Protein AF-A0A7W7YS95-F1 (afdb_monomer_lite)

pLDDT: mean 91.51, std 8.06, range [52.56, 98.0]

Sequence (126 aa):
MNTGTLMIILMLLPGGGYSSSFVGTDTPQECEQRLARIRPILEGGTAELKEAGCYATTATFDDFDHDPPADAPRHTFLLTLTGDRATVRKLASEADCRAALEQAERSAGQSRYCTTSTQDMTGGGD

Foldseek 3Di:
DDKWKKWWWWWADDVGFIAIDIDTDRDQVVQVVVQVVCVVVQVPDPIDTDDTHIATFFWDKDDDDPDDPPPQDKWKWKWKDAPRHIAIDTDPDLVVNVVVVVPDDDDPRMDIGIYIYSIDTPDGHD

Structure (mmCIF, N/CA/C/O backbone):
data_AF-A0A7W7YS95-F1
#
_entry.id   AF-A0A7W7YS95-F1
#
loop_
_atom_site.group_PDB
_atom_site.id
_atom_site.type_symbol
_atom_site.label_atom_id
_atom_site.label_alt_id
_atom_site.label_comp_id
_atom_site.label_asym_id
_atom_site.label_entity_id
_atom_site.label_seq_id
_atom_site.pdbx_PDB_ins_code
_atom_site.Cartn_x
_atom_site.Cartn_y
_atom_site.Cartn_z
_atom_site.occupancy
_atom_site.B_iso_or_equiv
_atom_site.auth_seq_id
_atom_site.auth_comp_id
_atom_site.auth_asym_id
_atom_site.auth_atom_id
_atom_site.pdbx_PDB_model_num
ATOM 1 N N . MET A 1 1 ? -19.183 5.987 -1.433 1.00 52.56 1 MET A N 1
ATOM 2 C CA . MET A 1 1 ? -17.972 5.172 -1.657 1.00 52.56 1 MET A CA 1
ATOM 3 C C . MET A 1 1 ? -17.844 4.241 -0.470 1.00 52.56 1 MET A C 1
ATOM 5 O O . MET A 1 1 ? -17.986 4.726 0.646 1.00 52.56 1 MET A O 1
ATOM 9 N N . ASN A 1 2 ? -17.707 2.936 -0.702 1.00 62.66 2 ASN A N 1
ATOM 10 C CA . ASN A 1 2 ? -17.599 1.956 0.377 1.00 62.66 2 ASN A CA 1
ATOM 11 C C . ASN A 1 2 ? -16.138 1.917 0.838 1.00 62.66 2 ASN A C 1
ATOM 13 O O . ASN A 1 2 ? -15.260 1.622 0.033 1.00 62.66 2 ASN A O 1
ATOM 17 N N . THR A 1 3 ? -15.880 2.276 2.092 1.00 81.38 3 THR A N 1
ATOM 18 C CA . THR A 1 3 ? -14.546 2.184 2.696 1.00 81.38 3 THR A CA 1
ATOM 19 C C . THR A 1 3 ? -14.359 0.765 3.226 1.00 81.38 3 THR A C 1
ATOM 21 O O . THR A 1 3 ? -15.183 0.306 4.014 1.00 81.38 3 THR A O 1
ATOM 24 N N . GLY A 1 4 ? -13.309 0.077 2.782 1.00 91.50 4 GLY A N 1
ATOM 25 C CA . GLY A 1 4 ? -12.904 -1.237 3.283 1.00 91.50 4 GLY A CA 1
ATOM 26 C C . GLY A 1 4 ? -11.748 -1.141 4.278 1.00 91.50 4 GLY A C 1
ATOM 27 O O . GLY A 1 4 ? -11.223 -0.054 4.535 1.00 91.50 4 GLY A O 1
ATOM 28 N N . THR A 1 5 ? -11.338 -2.289 4.822 1.00 96.56 5 THR A N 1
ATOM 29 C CA . THR A 1 5 ? -10.098 -2.404 5.601 1.00 96.56 5 THR A CA 1
ATOM 30 C C . THR A 1 5 ? -9.045 -3.124 4.771 1.00 96.56 5 THR A C 1
ATOM 32 O O . THR A 1 5 ? -9.272 -4.241 4.306 1.00 96.56 5 THR A O 1
ATOM 35 N N . LEU A 1 6 ? -7.878 -2.506 4.622 1.00 96.69 6 LEU A N 1
ATOM 36 C CA . LEU A 1 6 ? -6.737 -3.074 3.923 1.00 96.69 6 LEU A CA 1
ATOM 37 C C . LEU A 1 6 ? -5.601 -3.322 4.905 1.00 96.69 6 LEU A C 1
ATOM 39 O O . LEU A 1 6 ? -5.107 -2.395 5.549 1.00 96.69 6 LEU A O 1
ATOM 43 N N . MET A 1 7 ? -5.171 -4.575 4.996 1.00 97.88 7 MET A N 1
ATOM 44 C CA . MET A 1 7 ? -3.890 -4.897 5.600 1.00 97.88 7 MET A CA 1
ATOM 45 C C . MET A 1 7 ? -2.785 -4.515 4.629 1.00 97.88 7 MET A C 1
ATOM 47 O O . MET A 1 7 ? -2.815 -4.923 3.466 1.00 97.88 7 MET A O 1
ATOM 51 N N . ILE A 1 8 ? -1.806 -3.765 5.114 1.00 98.00 8 ILE A N 1
ATOM 52 C CA . ILE A 1 8 ? -0.652 -3.341 4.331 1.00 98.00 8 ILE A CA 1
ATOM 53 C C . ILE A 1 8 ? 0.600 -3.839 5.030 1.00 98.00 8 ILE A C 1
ATOM 55 O O . ILE A 1 8 ? 0.808 -3.557 6.210 1.00 98.00 8 ILE A O 1
ATOM 59 N N . ILE A 1 9 ? 1.427 -4.568 4.287 1.00 97.12 9 ILE A N 1
ATOM 60 C CA . ILE A 1 9 ? 2.731 -5.056 4.734 1.00 97.12 9 ILE A CA 1
ATOM 61 C C . ILE A 1 9 ? 3.781 -4.430 3.826 1.00 97.12 9 ILE A C 1
ATOM 63 O O . ILE A 1 9 ? 3.719 -4.604 2.611 1.00 97.12 9 ILE A O 1
ATOM 67 N N . LEU A 1 10 ? 4.737 -3.707 4.406 1.00 96.75 10 LEU A N 1
ATOM 68 C CA . LEU A 1 10 ? 5.879 -3.138 3.696 1.00 96.75 10 LEU A CA 1
ATOM 69 C C . LEU A 1 10 ? 7.165 -3.804 4.161 1.00 96.75 10 LEU A C 1
ATOM 71 O O . LEU A 1 10 ? 7.512 -3.733 5.338 1.00 96.75 10 LEU A O 1
ATOM 75 N N . MET A 1 11 ? 7.909 -4.363 3.215 1.00 95.38 11 MET A N 1
ATOM 76 C CA . MET A 1 11 ? 9.228 -4.949 3.446 1.00 95.38 11 MET A CA 1
ATOM 77 C C . MET A 1 11 ? 10.294 -4.123 2.729 1.00 95.38 11 MET A C 1
ATOM 79 O O . MET A 1 11 ? 10.085 -3.699 1.591 1.00 95.38 11 MET A O 1
ATOM 83 N N . LEU A 1 12 ? 11.449 -3.914 3.355 1.00 93.56 12 LEU A N 1
ATOM 84 C CA . LEU A 1 12 ? 12.626 -3.358 2.688 1.00 93.56 12 LEU A CA 1
ATOM 85 C C . LEU A 1 12 ? 13.312 -4.456 1.864 1.00 93.56 12 LEU A C 1
ATOM 87 O O . LEU A 1 12 ? 13.623 -5.532 2.380 1.00 93.56 12 LEU A O 1
ATOM 91 N N . LEU A 1 13 ? 13.555 -4.186 0.582 1.00 89.12 13 LEU A N 1
ATOM 92 C CA . LEU A 1 13 ? 14.207 -5.142 -0.311 1.00 89.12 13 LEU A CA 1
ATOM 93 C C . LEU A 1 13 ? 15.741 -5.108 -0.176 1.00 89.12 13 LEU A C 1
ATOM 95 O O . LEU A 1 13 ? 16.320 -4.034 0.031 1.00 89.12 13 LEU A O 1
ATOM 99 N N . PRO A 1 14 ? 16.431 -6.252 -0.368 1.00 80.69 14 PRO A N 1
ATOM 100 C CA . PRO A 1 14 ? 17.881 -6.274 -0.539 1.00 80.69 14 PRO A CA 1
ATOM 101 C C . PRO A 1 14 ? 18.275 -5.437 -1.766 1.00 80.69 14 PRO A C 1
ATOM 103 O O . PRO A 1 14 ? 17.918 -5.772 -2.891 1.00 80.69 14 PRO A O 1
ATOM 106 N N . GLY A 1 15 ? 18.986 -4.329 -1.549 1.00 80.00 15 GLY A N 1
ATOM 107 C CA . GLY A 1 15 ? 19.302 -3.345 -2.597 1.00 80.00 15 GLY A CA 1
ATOM 108 C C . GLY A 1 15 ? 18.521 -2.029 -2.496 1.00 80.00 15 GLY A C 1
ATOM 109 O O . GLY A 1 15 ? 18.820 -1.092 -3.234 1.00 80.00 15 GLY A O 1
ATOM 110 N N . GLY A 1 16 ? 17.594 -1.921 -1.539 1.00 86.50 16 GLY A N 1
ATOM 111 C CA . GLY A 1 16 ? 16.808 -0.718 -1.275 1.00 86.50 16 GLY A CA 1
ATOM 112 C C . GLY A 1 16 ? 15.428 -0.735 -1.932 1.00 86.50 16 GLY A C 1
ATOM 113 O O . GLY A 1 16 ? 15.103 -1.599 -2.742 1.00 86.50 16 GLY A O 1
ATOM 114 N N . GLY A 1 17 ? 14.596 0.238 -1.555 1.00 90.88 17 GLY A N 1
ATOM 115 C CA . GLY A 1 17 ? 13.193 0.298 -1.972 1.00 90.88 17 GLY A CA 1
ATOM 116 C C . GLY A 1 17 ? 12.284 -0.640 -1.174 1.00 90.88 17 GLY A C 1
ATOM 117 O O . GLY A 1 17 ? 12.744 -1.487 -0.409 1.00 90.88 17 GLY A O 1
ATOM 118 N N . TYR A 1 18 ? 10.972 -0.464 -1.331 1.00 95.44 18 TYR A N 1
ATOM 119 C CA . TYR A 1 18 ? 9.974 -1.197 -0.553 1.00 95.44 18 TYR A CA 1
ATOM 120 C C . TYR A 1 18 ? 9.149 -2.135 -1.431 1.00 95.44 18 TYR A C 1
ATOM 122 O O . TYR A 1 18 ? 8.616 -1.715 -2.459 1.00 95.44 18 TYR A O 1
ATOM 130 N N . SER A 1 19 ? 8.959 -3.374 -0.988 1.00 94.88 19 SER A N 1
ATOM 131 C CA . SER A 1 19 ? 7.917 -4.261 -1.510 1.00 94.88 19 SER A CA 1
ATOM 132 C C . SER A 1 19 ? 6.665 -4.142 -0.652 1.00 94.88 19 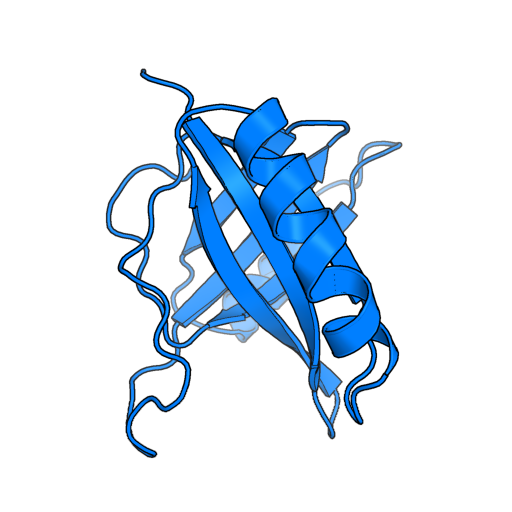SER A C 1
ATOM 134 O O . SER A 1 19 ? 6.777 -4.043 0.569 1.00 94.88 19 SER A O 1
ATOM 136 N N . SER A 1 20 ? 5.495 -4.168 -1.281 1.00 96.75 20 SER A N 1
ATOM 137 C CA . SER A 1 20 ? 4.199 -4.127 -0.606 1.00 96.75 20 SER A CA 1
ATOM 138 C C . SER A 1 20 ? 3.372 -5.366 -0.899 1.00 96.75 20 SER A C 1
ATOM 140 O O . SER A 1 20 ? 3.381 -5.885 -2.018 1.00 96.75 20 SER A O 1
ATOM 142 N N . SER A 1 21 ? 2.625 -5.789 0.113 1.00 96.75 21 SER A N 1
ATOM 143 C CA . SER A 1 21 ? 1.527 -6.743 -0.010 1.00 96.75 21 SER A CA 1
ATOM 144 C C . SER A 1 21 ? 0.264 -6.123 0.575 1.00 96.75 21 SER A C 1
ATOM 146 O O . SER A 1 21 ? 0.315 -5.453 1.614 1.00 96.75 21 SER A O 1
ATOM 148 N N . PHE A 1 22 ? -0.858 -6.359 -0.094 1.00 97.12 22 PHE A N 1
ATOM 149 C CA . PHE A 1 22 ? -2.154 -5.766 0.199 1.00 97.12 22 PHE A CA 1
ATOM 150 C C . PHE A 1 22 ? -3.185 -6.875 0.406 1.00 97.12 22 PHE A C 1
ATOM 152 O O . PHE A 1 22 ? -3.404 -7.693 -0.482 1.00 97.12 22 PHE A O 1
ATOM 159 N N . VAL A 1 23 ? -3.832 -6.923 1.571 1.00 95.88 23 VAL A N 1
ATOM 160 C CA . VAL A 1 23 ? -4.864 -7.936 1.852 1.00 95.88 23 VAL A CA 1
ATOM 161 C C . VAL A 1 23 ? -6.151 -7.248 2.272 1.00 95.88 23 VAL A C 1
ATOM 163 O O . VAL A 1 23 ? -6.225 -6.648 3.347 1.00 95.88 23 VAL A O 1
ATOM 166 N N . GLY A 1 24 ? -7.167 -7.329 1.413 1.00 94.94 24 GLY A N 1
ATOM 167 C CA . GLY A 1 24 ? -8.510 -6.846 1.719 1.00 94.94 24 GLY A CA 1
ATOM 168 C C . GLY A 1 24 ? -9.157 -7.673 2.830 1.00 94.94 24 GLY A C 1
ATOM 169 O O . GLY A 1 24 ? -9.009 -8.894 2.887 1.00 94.94 24 GLY A O 1
ATOM 170 N N . THR A 1 25 ? -9.863 -6.998 3.731 1.00 94.00 25 THR A N 1
ATOM 171 C CA . THR A 1 25 ? -10.606 -7.616 4.837 1.00 94.00 25 THR A CA 1
ATOM 172 C C . THR A 1 25 ? -11.922 -6.888 5.060 1.00 94.00 25 THR A C 1
ATOM 174 O O . THR A 1 25 ? -12.027 -5.684 4.800 1.00 94.00 25 THR A O 1
ATOM 177 N N . ASP A 1 26 ? -12.918 -7.606 5.576 1.00 90.00 26 ASP A N 1
ATOM 178 C CA . ASP A 1 26 ? -14.262 -7.053 5.743 1.00 90.00 26 ASP A CA 1
ATOM 179 C C . ASP A 1 26 ? -14.328 -6.084 6.928 1.00 90.00 26 ASP A C 1
ATOM 181 O O . ASP A 1 26 ? -15.099 -5.123 6.920 1.00 90.00 26 ASP A O 1
ATOM 185 N N . THR A 1 27 ? -13.508 -6.318 7.962 1.00 93.25 27 THR A N 1
ATOM 186 C CA . THR A 1 27 ? -13.512 -5.512 9.190 1.00 93.25 27 THR A CA 1
ATOM 187 C C . THR A 1 27 ? -12.107 -5.247 9.745 1.00 93.25 27 THR A C 1
ATOM 189 O O . THR A 1 27 ? -11.215 -6.089 9.601 1.00 93.25 27 THR A O 1
ATOM 192 N N . PRO A 1 28 ? -11.916 -4.140 10.494 1.00 95.19 28 PRO A N 1
ATOM 193 C CA . PRO A 1 28 ? -10.676 -3.876 11.227 1.00 95.19 28 PRO A CA 1
ATOM 194 C C . PRO A 1 28 ? -10.280 -5.010 12.173 1.00 95.19 28 PRO A C 1
ATOM 196 O O . PRO A 1 28 ? -9.120 -5.400 12.230 1.00 95.19 28 PRO A O 1
ATOM 199 N N . GLN A 1 29 ? -11.251 -5.594 12.881 1.00 96.38 29 GLN A N 1
ATOM 200 C CA . GLN A 1 29 ? -10.989 -6.675 13.828 1.00 96.38 29 GLN A CA 1
ATOM 201 C C . GLN A 1 29 ? -10.450 -7.931 13.135 1.00 96.38 29 GLN A C 1
ATOM 203 O O . GLN A 1 29 ? -9.522 -8.564 13.638 1.00 96.38 29 GLN A O 1
ATOM 208 N N . GLU A 1 30 ? -11.023 -8.300 11.989 1.00 96.31 30 GLU A N 1
ATOM 209 C CA . GLU A 1 30 ? -10.534 -9.428 11.202 1.00 96.31 30 GLU A CA 1
ATOM 210 C C . GLU A 1 30 ? -9.107 -9.179 10.702 1.00 96.31 30 GLU A C 1
ATOM 212 O O . GLU A 1 30 ? -8.254 -10.067 10.796 1.00 96.31 30 GLU A O 1
ATOM 217 N N . CYS A 1 31 ? -8.844 -7.966 10.214 1.00 97.50 31 CYS A N 1
ATOM 218 C CA . CYS A 1 31 ? -7.518 -7.556 9.785 1.00 97.50 31 CYS A CA 1
ATOM 219 C C . CYS A 1 31 ? -6.491 -7.709 10.907 1.00 97.50 31 CYS A C 1
ATOM 221 O O . CYS A 1 31 ? -5.498 -8.412 10.731 1.00 97.50 31 CYS A O 1
ATOM 223 N N . GLU A 1 32 ? -6.764 -7.149 12.086 1.00 97.69 32 GLU A N 1
ATOM 224 C CA . GLU A 1 32 ? -5.847 -7.21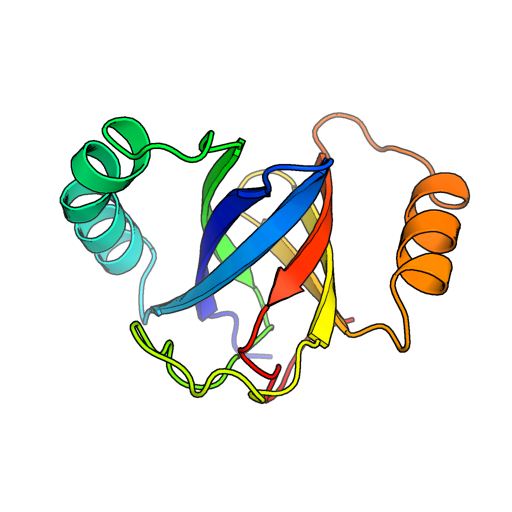4 13.227 1.00 97.69 32 GLU A CA 1
ATOM 225 C C . GLU A 1 32 ? -5.594 -8.656 13.683 1.00 97.69 32 GLU A C 1
ATOM 227 O O . GLU A 1 32 ? -4.462 -9.038 13.978 1.00 97.69 32 GLU A O 1
ATOM 232 N N . GLN A 1 33 ? -6.621 -9.512 13.673 1.00 97.50 33 GLN A N 1
ATOM 233 C CA . GLN A 1 33 ? -6.456 -10.933 13.993 1.00 97.50 33 GLN A CA 1
ATOM 234 C C . GLN A 1 33 ? -5.578 -11.667 12.977 1.00 97.50 33 GLN A C 1
ATOM 236 O O . GLN A 1 33 ? -4.761 -12.507 13.360 1.00 97.50 33 GLN A O 1
ATOM 241 N N . ARG A 1 34 ? -5.757 -11.392 11.679 1.00 96.12 34 ARG A N 1
ATOM 242 C CA . ARG A 1 34 ? -4.917 -11.962 10.617 1.00 96.12 34 ARG A CA 1
ATOM 243 C C . ARG A 1 34 ? -3.476 -11.458 10.756 1.00 96.12 34 ARG A C 1
ATOM 245 O O . ARG A 1 34 ? -2.559 -12.277 10.742 1.00 96.12 34 ARG A O 1
ATOM 252 N N . LEU A 1 35 ? -3.291 -10.157 10.980 1.00 97.06 35 LEU A N 1
ATOM 253 C CA . LEU A 1 35 ? -1.986 -9.521 11.148 1.00 97.06 35 LEU A CA 1
ATOM 254 C C . LEU A 1 35 ? -1.239 -10.080 12.364 1.00 97.06 35 LEU A C 1
ATOM 256 O O . LEU A 1 35 ? -0.072 -10.445 12.253 1.00 97.06 35 LEU A O 1
ATOM 260 N N . ALA A 1 36 ? -1.912 -10.233 13.506 1.00 97.19 36 ALA A N 1
ATOM 261 C CA . ALA A 1 36 ? -1.320 -10.795 14.719 1.00 97.19 36 ALA A CA 1
ATOM 262 C C . ALA A 1 36 ? -0.788 -12.227 14.523 1.00 97.19 36 ALA A C 1
ATOM 264 O O . ALA A 1 36 ? 0.220 -12.592 15.126 1.00 97.19 36 ALA A O 1
ATOM 265 N N . ARG A 1 37 ? -1.431 -13.034 13.665 1.00 95.75 37 ARG A N 1
ATOM 266 C CA . ARG A 1 37 ? -0.971 -14.399 13.353 1.00 95.75 37 ARG A CA 1
ATOM 267 C C . ARG A 1 37 ? 0.297 -14.418 12.504 1.00 95.75 37 ARG A C 1
ATOM 269 O O . ARG A 1 37 ? 1.132 -15.295 12.700 1.00 95.75 37 ARG A O 1
ATOM 276 N N . ILE A 1 38 ? 0.434 -13.481 11.567 1.00 93.81 38 ILE A N 1
ATOM 277 C CA . ILE A 1 38 ? 1.560 -13.461 10.622 1.00 93.81 38 ILE A CA 1
ATOM 278 C C . ILE A 1 38 ? 2.725 -12.589 11.093 1.00 93.81 38 ILE A C 1
ATOM 280 O O . ILE A 1 38 ? 3.852 -12.822 10.671 1.00 93.81 38 ILE A O 1
ATOM 284 N N . ARG A 1 39 ? 2.494 -11.617 11.985 1.00 94.31 39 ARG A N 1
ATOM 285 C CA . ARG A 1 39 ? 3.521 -10.679 12.465 1.00 94.31 39 ARG A CA 1
ATOM 286 C C . ARG A 1 39 ? 4.796 -11.373 12.973 1.00 94.31 39 ARG A C 1
ATOM 288 O O . ARG A 1 39 ? 5.862 -10.969 12.519 1.00 94.31 39 ARG A O 1
ATOM 295 N N . PRO A 1 40 ? 4.740 -12.455 13.779 1.00 93.88 40 PRO A N 1
ATOM 296 C CA . PRO A 1 40 ? 5.956 -13.158 14.199 1.00 93.88 40 PRO A CA 1
ATOM 297 C C . PRO A 1 40 ? 6.753 -13.766 13.034 1.00 93.88 40 PRO A C 1
ATOM 299 O O . PRO A 1 40 ? 7.974 -13.864 13.105 1.00 93.88 40 PRO A O 1
ATOM 302 N N . ILE A 1 41 ? 6.072 -14.170 11.956 1.00 91.62 41 ILE A N 1
ATOM 303 C CA . ILE A 1 41 ? 6.706 -14.714 10.746 1.00 91.62 41 ILE A CA 1
ATOM 304 C C . ILE A 1 41 ? 7.397 -13.587 9.974 1.00 91.62 41 ILE A C 1
ATOM 306 O O . ILE A 1 41 ? 8.527 -13.757 9.525 1.00 91.62 41 ILE A O 1
ATOM 310 N N . LEU A 1 42 ? 6.737 -12.431 9.852 1.00 91.81 42 LEU A N 1
ATOM 311 C CA . LEU A 1 42 ? 7.295 -11.250 9.192 1.00 91.81 42 LEU A CA 1
ATOM 312 C C . LEU A 1 42 ? 8.537 -10.728 9.928 1.00 91.81 42 LEU A C 1
ATOM 314 O O . LEU A 1 42 ? 9.544 -10.428 9.296 1.00 91.81 42 LEU A O 1
ATOM 318 N N . GLU A 1 43 ? 8.482 -10.662 11.259 1.00 91.25 43 GLU A N 1
ATOM 319 C CA . GLU A 1 43 ? 9.581 -10.183 12.110 1.00 91.25 43 GLU A CA 1
ATOM 320 C C . GLU A 1 43 ? 10.743 -11.186 12.210 1.00 91.25 43 GLU A C 1
ATOM 322 O O . GLU A 1 43 ? 11.886 -10.782 12.409 1.00 91.25 43 GLU A O 1
ATOM 327 N N . GLY A 1 44 ? 10.472 -12.486 12.054 1.00 88.81 44 GLY A N 1
ATOM 328 C CA . GLY A 1 44 ? 11.493 -13.539 12.013 1.00 88.81 44 GLY A CA 1
ATOM 329 C C . GLY A 1 44 ? 12.123 -13.767 10.634 1.00 88.81 44 GLY A C 1
ATOM 330 O O . GLY A 1 44 ? 13.006 -14.617 10.502 1.00 88.81 44 GLY A O 1
ATOM 331 N N . GLY A 1 45 ? 11.654 -13.059 9.603 1.00 84.06 45 GLY A N 1
ATOM 332 C CA . GLY A 1 45 ? 12.129 -13.191 8.229 1.00 84.06 45 GLY A CA 1
ATOM 333 C C . GLY A 1 45 ? 13.504 -12.562 7.986 1.00 84.06 45 GLY A C 1
ATOM 334 O O . GLY A 1 45 ? 14.055 -11.840 8.811 1.00 84.06 45 GLY A O 1
ATOM 335 N N . THR A 1 46 ? 14.072 -12.822 6.806 1.00 81.69 46 THR A N 1
ATOM 336 C CA . THR A 1 46 ? 15.368 -12.250 6.396 1.00 81.69 46 THR A CA 1
ATOM 337 C C . THR A 1 46 ? 15.261 -10.832 5.835 1.00 81.69 46 THR A C 1
ATOM 339 O O . THR A 1 46 ? 16.277 -10.154 5.702 1.00 81.69 46 THR A O 1
ATOM 342 N N . ALA A 1 47 ? 14.059 -10.396 5.454 1.00 84.94 47 ALA A N 1
ATOM 343 C CA . ALA A 1 47 ? 13.799 -9.039 4.988 1.00 84.94 47 ALA A CA 1
ATOM 344 C C . ALA A 1 47 ? 13.339 -8.161 6.160 1.00 84.94 47 ALA A C 1
ATOM 346 O O . ALA A 1 47 ? 12.593 -8.618 7.022 1.00 84.94 47 ALA A O 1
ATOM 347 N N . GLU A 1 48 ? 13.761 -6.897 6.183 1.00 91.94 48 GLU A N 1
ATOM 348 C CA . GLU A 1 48 ? 13.363 -5.957 7.234 1.00 91.94 48 GLU A CA 1
ATOM 349 C C . GLU A 1 48 ? 11.899 -5.538 7.041 1.00 91.94 48 GLU A C 1
ATOM 351 O O . GLU A 1 48 ? 11.517 -5.020 5.987 1.00 91.94 48 GLU A O 1
ATOM 356 N N . LEU A 1 49 ? 11.083 -5.748 8.077 1.00 94.56 49 LEU A N 1
ATOM 357 C CA . LEU A 1 49 ? 9.703 -5.280 8.125 1.00 94.56 49 LEU A CA 1
ATOM 358 C C . LEU A 1 49 ? 9.674 -3.774 8.403 1.00 94.56 49 LEU A C 1
ATOM 360 O O . LEU A 1 49 ? 10.071 -3.326 9.478 1.00 94.56 49 LEU A O 1
ATOM 364 N N . LYS A 1 50 ? 9.172 -2.991 7.445 1.00 95.25 50 LYS A N 1
ATOM 365 C CA . LYS A 1 50 ? 9.069 -1.535 7.575 1.00 95.25 50 LYS A CA 1
ATOM 366 C C . LYS A 1 50 ? 7.760 -1.083 8.210 1.00 95.25 50 LYS A C 1
ATOM 368 O O . LYS A 1 50 ? 7.770 -0.159 9.019 1.00 95.25 50 LYS A O 1
ATOM 373 N N . GLU A 1 51 ? 6.655 -1.679 7.784 1.00 95.56 51 GLU A N 1
ATOM 374 C CA . GLU A 1 51 ? 5.303 -1.338 8.220 1.00 95.56 51 GLU A CA 1
ATOM 375 C C . GLU A 1 51 ? 4.429 -2.585 8.142 1.00 95.56 51 GLU A C 1
ATOM 377 O O . GLU A 1 51 ? 4.549 -3.372 7.201 1.00 95.56 51 GLU A O 1
ATOM 382 N N . ALA A 1 52 ? 3.544 -2.755 9.119 1.00 96.94 52 ALA A N 1
ATOM 383 C CA . ALA A 1 52 ? 2.514 -3.778 9.074 1.00 96.94 52 ALA A CA 1
ATOM 384 C C . ALA A 1 52 ? 1.314 -3.290 9.876 1.00 96.94 52 ALA A C 1
ATOM 386 O O . ALA A 1 52 ? 1.398 -3.189 11.106 1.00 96.94 52 ALA A O 1
ATOM 387 N N . GLY A 1 53 ? 0.208 -3.015 9.193 1.00 97.19 53 GLY A N 1
ATOM 388 C CA . GLY A 1 53 ? -0.960 -2.410 9.819 1.00 97.19 53 GLY A CA 1
ATOM 389 C C . GLY A 1 53 ? -2.242 -2.611 9.028 1.00 97.19 53 GLY A C 1
ATOM 390 O O . GLY A 1 53 ? -2.227 -3.062 7.881 1.00 97.19 53 GLY A O 1
ATOM 391 N N . CYS A 1 54 ? -3.351 -2.269 9.673 1.00 97.81 54 CYS A N 1
ATOM 392 C CA . CYS A 1 54 ? -4.694 -2.324 9.121 1.00 97.81 54 CYS A CA 1
ATOM 393 C C . CYS A 1 54 ? -5.230 -0.908 8.942 1.00 97.81 54 CYS A C 1
ATOM 395 O O . CYS A 1 54 ? -5.292 -0.139 9.900 1.00 97.81 54 CYS A O 1
ATOM 397 N N . TYR A 1 55 ? -5.624 -0.566 7.717 1.00 97.44 55 TYR A N 1
ATOM 398 C CA . TYR A 1 55 ? -5.986 0.801 7.361 1.00 97.44 55 TYR A CA 1
ATOM 399 C C . TYR A 1 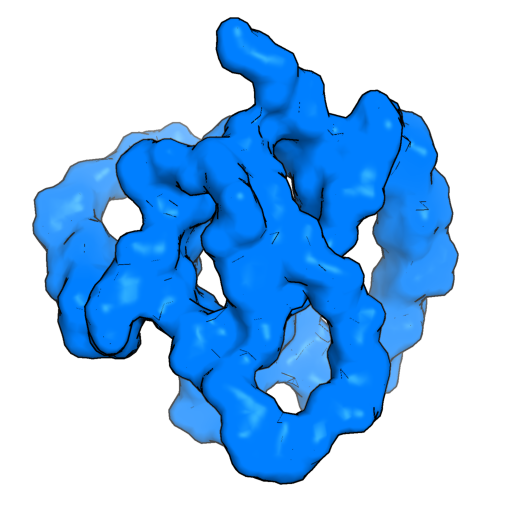55 ? -7.331 0.862 6.651 1.00 97.44 55 TYR A C 1
ATOM 401 O O . TYR A 1 55 ? -7.622 0.073 5.752 1.00 97.44 55 TYR A O 1
ATOM 409 N N . ALA A 1 56 ? -8.136 1.856 7.008 1.00 96.69 56 ALA A N 1
ATOM 410 C CA . ALA A 1 56 ? -9.318 2.223 6.253 1.00 96.69 56 ALA A CA 1
ATOM 411 C C . ALA A 1 56 ? -8.906 2.821 4.898 1.00 96.69 56 ALA A C 1
ATOM 413 O O . ALA A 1 56 ? -8.092 3.749 4.832 1.00 96.69 56 ALA A O 1
ATOM 414 N N . THR A 1 57 ? -9.477 2.307 3.812 1.00 95.69 57 THR A N 1
ATOM 415 C CA . THR A 1 57 ? -9.157 2.755 2.452 1.00 95.69 57 THR A CA 1
ATOM 416 C C . THR A 1 57 ? -10.302 2.496 1.476 1.00 95.69 57 THR A C 1
ATOM 418 O O . THR A 1 57 ? -11.224 1.732 1.757 1.00 95.69 57 THR A O 1
ATOM 421 N N . THR A 1 58 ? -10.252 3.144 0.316 1.00 95.12 58 THR A N 1
ATOM 422 C CA . THR A 1 58 ? -11.098 2.825 -0.843 1.00 95.12 58 THR A CA 1
ATOM 423 C C . THR A 1 58 ? -10.385 1.924 -1.850 1.00 95.12 58 THR A C 1
ATOM 425 O O . THR A 1 58 ? -11.047 1.406 -2.744 1.00 95.12 58 THR A O 1
ATOM 428 N N . ALA A 1 59 ? -9.063 1.747 -1.725 1.00 96.00 59 ALA A N 1
ATOM 429 C CA . ALA A 1 59 ? -8.269 0.933 -2.635 1.00 96.00 59 ALA A CA 1
ATOM 430 C C . ALA A 1 59 ? -8.581 -0.561 -2.470 1.00 96.00 59 ALA A C 1
ATOM 432 O O . ALA A 1 59 ? -8.723 -1.072 -1.358 1.00 96.00 59 ALA A O 1
ATOM 433 N N . THR A 1 60 ? -8.647 -1.256 -3.597 1.00 95.31 60 THR A N 1
ATOM 434 C CA . THR A 1 60 ? -8.875 -2.699 -3.702 1.00 95.31 60 THR A CA 1
ATOM 435 C C . THR A 1 60 ? -7.821 -3.305 -4.616 1.00 95.31 60 THR A C 1
ATOM 437 O O . THR A 1 60 ? -7.365 -2.656 -5.559 1.00 95.31 60 THR A O 1
ATOM 440 N N . PHE A 1 61 ? -7.415 -4.528 -4.299 1.00 96.12 61 PHE A N 1
ATOM 441 C CA . PHE A 1 61 ? -6.349 -5.255 -4.979 1.00 96.12 61 PHE A CA 1
ATOM 442 C C . PHE A 1 61 ? -6.850 -6.632 -5.389 1.00 96.12 61 PHE A C 1
ATOM 444 O O . PHE A 1 61 ? -7.864 -7.106 -4.870 1.00 96.12 61 PHE A O 1
ATOM 451 N N . ASP A 1 62 ? -6.162 -7.243 -6.340 1.00 95.12 62 ASP A N 1
ATOM 452 C CA . ASP A 1 62 ? -6.295 -8.670 -6.596 1.00 95.12 62 ASP A CA 1
ATOM 453 C C . ASP A 1 62 ? -5.753 -9.511 -5.425 1.00 95.12 62 ASP A C 1
ATOM 455 O O . ASP A 1 62 ? -5.169 -9.006 -4.456 1.00 95.12 62 ASP A O 1
ATOM 459 N N . ASP A 1 63 ? -6.020 -10.815 -5.491 1.00 90.56 63 ASP A N 1
ATOM 460 C CA . A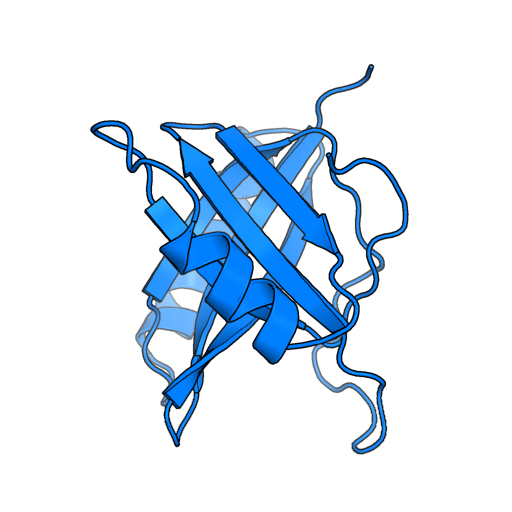SP A 1 63 ? -5.607 -11.750 -4.454 1.00 90.56 63 ASP A CA 1
ATOM 461 C C . ASP A 1 63 ? -4.080 -11.818 -4.350 1.00 90.56 63 ASP A C 1
ATOM 463 O O . ASP A 1 63 ? -3.352 -11.832 -5.343 1.00 90.56 63 ASP A O 1
ATOM 467 N N . PHE A 1 64 ? -3.590 -11.891 -3.114 1.00 87.75 64 PHE A N 1
ATOM 468 C CA . PHE A 1 64 ? -2.168 -12.048 -2.852 1.00 87.75 64 PHE A CA 1
ATOM 469 C C . PHE A 1 64 ? -1.698 -13.461 -3.218 1.00 87.75 64 PHE A C 1
ATOM 471 O O . PHE A 1 64 ? -2.223 -14.448 -2.696 1.00 87.75 64 PHE A O 1
ATOM 478 N N . ASP A 1 65 ? -0.662 -13.543 -4.052 1.00 87.12 65 ASP A N 1
ATOM 479 C CA . ASP A 1 65 ? 0.035 -14.786 -4.375 1.00 87.12 65 ASP A CA 1
ATOM 480 C C . ASP A 1 65 ? 1.347 -14.888 -3.580 1.00 87.12 65 ASP A C 1
ATOM 482 O O . ASP A 1 65 ? 2.180 -13.979 -3.598 1.00 87.12 65 ASP A O 1
ATOM 486 N N . HIS A 1 66 ? 1.524 -16.005 -2.873 1.00 82.75 66 HIS A N 1
ATOM 487 C CA . HIS A 1 66 ? 2.733 -16.300 -2.102 1.00 82.75 66 HIS A CA 1
ATOM 488 C C . HIS A 1 66 ? 3.905 -16.761 -2.980 1.00 82.75 66 HIS A C 1
ATOM 490 O O . HIS A 1 66 ? 5.047 -16.694 -2.521 1.00 82.75 66 HIS A O 1
ATOM 496 N N . ASP A 1 67 ? 3.634 -17.239 -4.195 1.00 86.31 67 ASP A N 1
ATOM 497 C CA . ASP A 1 67 ? 4.633 -17.764 -5.130 1.00 86.31 67 ASP A CA 1
ATOM 498 C C . ASP A 1 67 ? 4.323 -17.306 -6.567 1.00 86.31 67 ASP A C 1
ATOM 500 O O . ASP A 1 67 ? 4.054 -18.128 -7.449 1.00 86.31 67 ASP A O 1
ATOM 504 N N . PRO A 1 68 ? 4.315 -15.979 -6.818 1.00 85.75 68 PRO A N 1
ATOM 505 C CA . PRO A 1 68 ? 4.029 -15.471 -8.146 1.00 85.75 68 PRO A CA 1
ATOM 506 C C . PRO A 1 68 ? 5.110 -15.943 -9.135 1.00 85.75 68 PRO A C 1
ATOM 508 O O . PRO A 1 68 ? 6.284 -16.055 -8.762 1.00 85.75 68 PRO A O 1
ATOM 511 N N . PRO A 1 69 ? 4.762 -16.151 -10.419 1.00 87.62 69 PRO A N 1
ATOM 512 C CA . PRO A 1 69 ? 5.739 -16.453 -11.459 1.00 87.62 69 PRO A CA 1
ATOM 513 C C . PRO A 1 69 ? 6.904 -15.454 -11.470 1.00 87.62 69 PRO A C 1
ATOM 515 O O . PRO A 1 69 ? 6.726 -14.266 -11.197 1.00 87.62 69 PRO A O 1
ATOM 518 N N . ALA A 1 70 ? 8.105 -15.910 -11.836 1.00 85.62 70 ALA A N 1
ATOM 519 C CA . ALA A 1 70 ? 9.300 -15.058 -11.848 1.00 85.62 70 ALA A CA 1
ATOM 520 C C . ALA A 1 70 ? 9.187 -13.841 -12.792 1.00 85.62 70 ALA A C 1
ATOM 522 O O . ALA A 1 70 ? 9.896 -12.852 -12.612 1.00 85.62 70 ALA A O 1
ATOM 523 N N . ASP A 1 71 ? 8.309 -13.916 -13.792 1.00 89.25 71 ASP A N 1
ATOM 524 C CA . ASP A 1 71 ? 7.992 -12.868 -14.761 1.00 89.25 71 ASP A CA 1
ATOM 525 C C . ASP A 1 71 ? 6.691 -12.110 -14.441 1.00 89.25 71 ASP A C 1
ATOM 527 O O . ASP A 1 71 ? 6.228 -11.317 -15.266 1.00 89.25 71 ASP A O 1
ATOM 531 N N . ALA A 1 72 ? 6.108 -12.313 -13.252 1.00 90.25 72 ALA A N 1
ATOM 532 C CA . ALA A 1 72 ? 4.914 -11.597 -12.829 1.00 90.25 72 ALA A CA 1
ATOM 533 C C . ALA A 1 72 ? 5.139 -10.074 -12.900 1.00 90.25 72 ALA A C 1
ATOM 535 O O . ALA A 1 72 ? 6.180 -9.572 -12.448 1.00 90.25 72 ALA A O 1
ATOM 536 N N . PRO A 1 73 ? 4.179 -9.315 -13.462 1.00 92.25 73 PRO A N 1
ATOM 537 C CA . PRO A 1 73 ? 4.316 -7.874 -13.575 1.00 92.25 73 PRO A CA 1
ATOM 538 C C . PRO A 1 73 ? 4.465 -7.256 -12.185 1.00 92.25 73 PRO A C 1
ATOM 540 O O . PRO A 1 73 ? 3.789 -7.643 -11.236 1.00 92.25 73 PRO A O 1
ATOM 543 N N . ARG A 1 74 ? 5.357 -6.268 -12.066 1.00 94.38 74 ARG A N 1
ATOM 544 C CA . ARG A 1 74 ? 5.472 -5.448 -10.858 1.00 94.38 74 ARG A CA 1
ATOM 545 C C . ARG A 1 74 ? 4.860 -4.083 -11.110 1.00 94.38 74 ARG A C 1
ATOM 547 O O . ARG A 1 74 ? 5.182 -3.411 -12.088 1.00 94.38 74 ARG A O 1
ATOM 554 N N . HIS A 1 75 ? 4.004 -3.664 -10.197 1.00 96.88 75 HIS A N 1
ATOM 555 C CA . HIS A 1 75 ? 3.309 -2.390 -10.230 1.00 96.88 75 HIS A CA 1
ATOM 556 C C . HIS A 1 75 ? 3.893 -1.447 -9.186 1.00 96.88 75 HIS A C 1
ATOM 558 O O . HIS A 1 75 ? 4.242 -1.869 -8.085 1.00 96.88 75 HIS A O 1
ATOM 564 N N . THR A 1 76 ? 4.016 -0.167 -9.536 1.00 97.62 76 THR A N 1
ATOM 565 C CA . THR A 1 76 ? 4.500 0.873 -8.627 1.00 97.62 76 THR A CA 1
ATOM 566 C C . THR A 1 76 ? 3.332 1.589 -7.967 1.00 97.62 76 THR A C 1
ATOM 568 O O . THR A 1 76 ? 2.398 2.028 -8.641 1.00 97.62 76 THR A O 1
ATOM 571 N N . PHE A 1 77 ? 3.435 1.789 -6.656 1.00 97.56 77 PHE A N 1
ATOM 572 C CA . PHE A 1 77 ? 2.451 2.509 -5.865 1.00 97.56 77 PHE A CA 1
ATOM 573 C C . PHE A 1 77 ? 3.098 3.592 -5.007 1.00 97.56 77 PHE A C 1
ATOM 575 O O . PHE A 1 77 ? 4.159 3.392 -4.408 1.00 97.56 77 PHE A O 1
ATOM 582 N N . LEU A 1 78 ? 2.409 4.728 -4.909 1.00 97.00 78 LEU A N 1
ATOM 583 C CA . LEU A 1 78 ? 2.598 5.682 -3.827 1.00 97.00 78 LEU A CA 1
ATOM 584 C C . LEU A 1 78 ? 1.604 5.343 -2.720 1.00 97.00 78 LEU A C 1
ATOM 586 O O . LEU A 1 78 ? 0.394 5.497 -2.893 1.00 97.00 78 LEU A O 1
ATOM 590 N N . LEU A 1 79 ? 2.135 4.909 -1.586 1.00 96.81 79 LEU A N 1
ATOM 591 C CA . LEU A 1 79 ? 1.373 4.658 -0.377 1.00 96.81 79 LEU A CA 1
ATOM 592 C C . LEU A 1 79 ? 1.481 5.862 0.553 1.00 96.81 79 LEU A C 1
ATOM 594 O O . LEU A 1 79 ? 2.585 6.314 0.852 1.00 96.81 79 LEU A O 1
ATOM 598 N N . THR A 1 80 ? 0.344 6.344 1.042 1.00 96.31 80 THR A N 1
ATOM 599 C CA . THR A 1 80 ? 0.270 7.396 2.056 1.00 96.31 80 THR A CA 1
ATOM 600 C C . THR A 1 80 ? -0.535 6.903 3.249 1.00 96.31 80 THR A C 1
ATOM 602 O O . THR A 1 80 ? -1.694 6.526 3.102 1.00 96.31 80 THR A O 1
ATOM 605 N N . LEU A 1 81 ? 0.078 6.933 4.430 1.00 95.88 81 LEU A N 1
ATOM 606 C CA . LEU A 1 81 ? -0.508 6.508 5.697 1.00 95.88 81 LEU A CA 1
ATOM 607 C C . LEU A 1 81 ? -0.718 7.726 6.592 1.00 95.88 81 LEU A C 1
ATOM 609 O O . LEU A 1 81 ? 0.222 8.490 6.824 1.00 95.88 81 LEU A O 1
ATOM 613 N N . THR A 1 82 ? -1.933 7.886 7.112 1.00 94.44 82 THR A N 1
ATOM 614 C CA . THR A 1 82 ? -2.294 8.970 8.033 1.00 94.44 82 THR A CA 1
ATOM 615 C C . THR A 1 82 ? -3.206 8.412 9.123 1.00 94.44 82 THR A C 1
ATOM 617 O O . THR A 1 82 ? -4.393 8.189 8.883 1.00 94.44 82 THR A O 1
ATOM 620 N N . GLY A 1 83 ? -2.667 8.192 10.324 1.00 93.31 83 GLY A N 1
ATOM 621 C CA . GLY A 1 83 ? -3.417 7.551 11.408 1.00 93.31 83 GLY A CA 1
ATOM 622 C C . GLY A 1 83 ? -3.860 6.135 11.025 1.00 93.31 83 GLY A C 1
ATOM 623 O O . GLY A 1 83 ? -3.028 5.297 10.695 1.00 93.31 83 GLY A O 1
ATOM 624 N N . ASP A 1 84 ? -5.169 5.890 11.040 1.00 94.06 84 ASP A N 1
ATOM 625 C CA . ASP A 1 84 ? -5.814 4.618 10.689 1.00 94.06 84 ASP A CA 1
ATOM 626 C C . ASP A 1 84 ? -6.247 4.537 9.214 1.00 94.06 84 ASP A C 1
ATOM 628 O O . ASP A 1 84 ? -7.004 3.645 8.833 1.00 94.06 84 ASP A O 1
ATOM 632 N N . ARG A 1 85 ? -5.797 5.470 8.364 1.00 95.81 85 ARG A N 1
ATOM 633 C CA . ARG A 1 85 ? -6.182 5.547 6.949 1.00 95.81 85 ARG A CA 1
ATOM 634 C C . ARG A 1 85 ? -5.001 5.359 6.016 1.00 95.81 85 ARG A C 1
ATOM 636 O O . ARG A 1 85 ? -3.901 5.843 6.289 1.00 95.81 85 ARG A O 1
ATOM 643 N N . ALA A 1 86 ? -5.280 4.747 4.870 1.00 96.56 86 ALA A N 1
ATOM 644 C CA . ALA A 1 86 ? -4.341 4.623 3.768 1.00 96.56 86 ALA A CA 1
ATOM 645 C C . ALA A 1 86 ? -4.960 5.128 2.462 1.00 96.56 86 ALA A C 1
ATOM 647 O O . ALA A 1 86 ? -6.086 4.763 2.111 1.00 96.56 86 ALA A O 1
ATOM 648 N N . THR A 1 87 ? -4.195 5.917 1.710 1.00 95.75 87 THR A N 1
ATOM 649 C CA . THR A 1 87 ? -4.446 6.147 0.284 1.00 95.75 87 THR A CA 1
ATOM 650 C C . THR A 1 87 ? -3.345 5.479 -0.526 1.00 95.75 87 THR A C 1
ATOM 652 O O . THR A 1 87 ? -2.166 5.508 -0.154 1.00 95.75 87 THR A O 1
ATOM 655 N N . VAL A 1 88 ? -3.740 4.832 -1.620 1.00 96.50 88 VAL A N 1
ATOM 656 C CA . VAL A 1 88 ? -2.817 4.149 -2.523 1.00 96.50 88 VAL A CA 1
ATOM 657 C C . VAL A 1 88 ? -3.071 4.649 -3.930 1.00 96.50 88 VAL A C 1
ATOM 659 O O . VAL A 1 88 ? -4.209 4.637 -4.389 1.00 96.50 88 VAL A O 1
ATOM 662 N N . ARG A 1 89 ? -2.008 5.078 -4.608 1.00 96.25 89 ARG A N 1
ATOM 663 C CA . ARG A 1 89 ? -2.066 5.536 -5.995 1.00 96.25 89 ARG A CA 1
ATOM 664 C C . ARG A 1 89 ? -1.130 4.710 -6.857 1.00 96.25 89 ARG A C 1
ATOM 666 O O . ARG A 1 89 ? 0.070 4.669 -6.580 1.00 96.25 89 ARG A O 1
ATOM 673 N N . LYS A 1 90 ? -1.662 4.080 -7.908 1.00 96.50 90 LYS A N 1
ATOM 674 C CA . LYS A 1 90 ? -0.852 3.397 -8.926 1.00 96.50 90 LYS A CA 1
ATOM 675 C C . LYS A 1 90 ? -0.137 4.437 -9.785 1.00 96.50 90 LYS A C 1
ATOM 677 O O . LYS A 1 90 ? -0.736 5.425 -10.203 1.00 96.50 90 LYS A O 1
ATOM 682 N N . LEU A 1 91 ? 1.147 4.223 -10.035 1.00 96.75 91 LEU A N 1
ATOM 683 C CA . LEU A 1 91 ? 1.985 5.108 -10.839 1.00 96.75 91 LEU A CA 1
ATOM 684 C C . LEU A 1 91 ? 2.622 4.335 -11.989 1.00 96.75 91 LEU A C 1
ATOM 686 O O . LEU A 1 91 ? 2.789 3.119 -11.916 1.00 96.75 91 LEU A O 1
ATOM 690 N N . ALA A 1 92 ? 2.967 5.052 -13.059 1.00 95.62 92 ALA A N 1
ATOM 691 C CA . ALA A 1 92 ? 3.533 4.441 -14.259 1.00 95.62 92 ALA A CA 1
ATOM 692 C C . ALA A 1 92 ? 4.954 3.907 -14.030 1.00 95.62 92 ALA A C 1
ATOM 694 O O . ALA A 1 92 ? 5.354 2.936 -14.669 1.00 95.62 92 ALA A O 1
ATOM 695 N N . SER A 1 93 ? 5.713 4.523 -13.119 1.00 95.25 93 SER A N 1
ATOM 696 C CA . SER A 1 93 ? 7.081 4.116 -12.815 1.00 95.25 93 SER A CA 1
ATOM 697 C C . SER A 1 93 ? 7.517 4.487 -11.397 1.00 95.25 93 SER A C 1
ATOM 699 O O . SER A 1 93 ? 6.954 5.371 -10.745 1.00 95.25 93 SER A O 1
ATOM 701 N N . GLU A 1 94 ? 8.602 3.862 -10.933 1.00 93.19 94 GLU A N 1
ATOM 702 C CA . GLU A 1 94 ? 9.274 4.259 -9.692 1.00 93.19 94 GLU A CA 1
ATOM 703 C C . GLU A 1 94 ? 9.808 5.693 -9.729 1.00 93.19 94 GLU A C 1
ATOM 705 O O . GLU A 1 94 ? 9.864 6.351 -8.690 1.00 93.19 94 GLU A O 1
ATOM 710 N N . ALA A 1 95 ? 10.208 6.186 -10.905 1.00 94.44 95 ALA A N 1
ATOM 711 C CA . ALA A 1 95 ? 10.683 7.556 -11.058 1.00 94.44 95 ALA A CA 1
ATOM 712 C C . ALA A 1 95 ? 9.556 8.560 -10.781 1.00 94.44 95 ALA A C 1
ATOM 714 O O . ALA A 1 95 ? 9.759 9.494 -10.004 1.00 94.44 95 ALA A O 1
ATOM 715 N N . ASP A 1 96 ? 8.359 8.310 -11.319 1.00 95.38 96 ASP A N 1
ATOM 716 C CA . ASP A 1 96 ? 7.173 9.137 -11.056 1.00 95.38 96 ASP A CA 1
ATOM 717 C C . ASP A 1 96 ? 6.791 9.104 -9.576 1.00 95.38 96 ASP A C 1
ATOM 719 O O . ASP A 1 96 ? 6.397 10.115 -8.994 1.00 95.38 96 ASP A O 1
ATOM 723 N N . CYS A 1 97 ? 6.957 7.944 -8.938 1.00 95.50 97 CYS A N 1
ATOM 724 C CA . CYS A 1 97 ? 6.724 7.816 -7.509 1.00 95.50 97 CYS A CA 1
ATOM 725 C C . CYS A 1 97 ? 7.702 8.650 -6.684 1.00 95.50 97 CYS A C 1
ATOM 727 O O . CYS A 1 97 ? 7.278 9.406 -5.806 1.00 95.50 97 CYS A O 1
ATOM 729 N N . ARG A 1 98 ? 9.004 8.559 -6.974 1.00 92.19 98 ARG A N 1
ATOM 730 C CA . ARG A 1 98 ? 10.018 9.361 -6.277 1.00 92.19 98 ARG A CA 1
ATOM 731 C C . ARG A 1 98 ? 9.765 10.857 -6.460 1.00 92.19 98 ARG A C 1
ATOM 733 O O . ARG A 1 98 ? 9.765 11.583 -5.471 1.00 92.19 98 ARG A O 1
ATOM 740 N N . ALA A 1 99 ? 9.436 11.292 -7.676 1.00 93.50 99 ALA A N 1
ATOM 741 C CA . ALA A 1 99 ? 9.063 12.681 -7.939 1.00 93.50 99 ALA A CA 1
ATOM 742 C C . ALA A 1 99 ? 7.836 13.116 -7.112 1.00 93.50 99 ALA A C 1
ATOM 744 O O . ALA A 1 99 ? 7.829 14.201 -6.532 1.00 93.50 99 ALA A O 1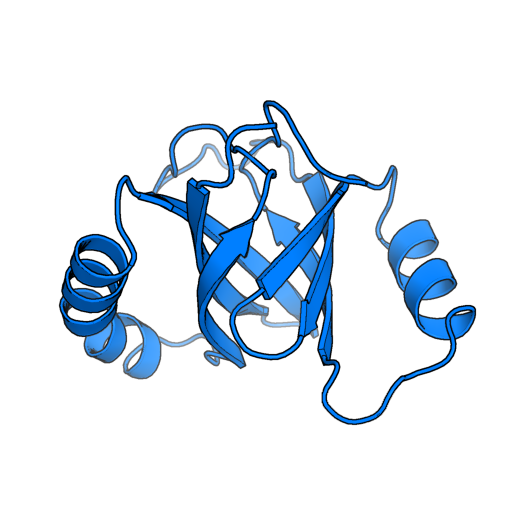
ATOM 745 N N . ALA A 1 100 ? 6.821 12.255 -6.980 1.00 92.19 100 ALA A N 1
ATOM 746 C CA . ALA A 1 100 ? 5.649 12.540 -6.155 1.00 92.19 100 ALA A CA 1
ATOM 747 C C . ALA A 1 100 ? 5.969 12.636 -4.648 1.00 92.19 100 ALA A C 1
ATOM 749 O O . ALA A 1 100 ? 5.335 13.423 -3.943 1.00 92.19 100 ALA A O 1
ATOM 750 N N . LEU A 1 101 ? 6.950 11.875 -4.143 1.00 90.56 101 LEU A N 1
ATOM 751 C CA . LEU A 1 101 ? 7.425 12.006 -2.758 1.00 90.56 101 LEU A CA 1
ATOM 752 C C . LEU A 1 101 ? 8.134 13.339 -2.504 1.00 90.56 101 LEU A C 1
ATOM 754 O O . LEU A 1 101 ? 8.016 13.880 -1.405 1.00 90.56 101 LEU A O 1
ATOM 758 N N . GLU A 1 102 ? 8.882 13.835 -3.488 1.00 86.56 102 GLU A N 1
ATOM 759 C CA . GLU A 1 102 ? 9.657 15.077 -3.391 1.00 86.56 102 GLU A CA 1
ATOM 760 C C . GLU A 1 102 ? 8.775 16.327 -3.490 1.00 86.56 102 GLU A C 1
ATOM 762 O O . GLU A 1 102 ? 9.024 17.312 -2.799 1.00 86.56 102 GLU A O 1
ATOM 767 N N . GLN A 1 103 ? 7.731 16.285 -4.321 1.00 81.00 103 GLN A N 1
ATOM 768 C CA . GLN A 1 103 ? 6.866 17.440 -4.593 1.00 81.00 103 GLN A CA 1
ATOM 769 C C . GLN A 1 103 ? 5.819 17.712 -3.512 1.00 81.00 103 GLN A C 1
ATOM 771 O O . GLN A 1 103 ? 5.272 18.811 -3.445 1.00 81.00 103 GLN A O 1
ATOM 776 N N . ALA A 1 104 ? 5.484 16.718 -2.696 1.00 75.06 104 ALA A N 1
ATOM 777 C CA . ALA A 1 104 ? 4.340 16.822 -1.812 1.00 75.06 104 ALA A CA 1
ATOM 778 C C . ALA A 1 104 ? 4.759 17.264 -0.402 1.00 75.06 104 ALA A C 1
ATOM 780 O O . ALA A 1 104 ? 5.552 16.594 0.265 1.00 75.06 104 ALA A O 1
ATOM 781 N N . GLU A 1 105 ? 4.159 18.348 0.097 1.00 74.25 105 GLU A N 1
ATOM 782 C CA . GLU A 1 105 ? 4.363 18.809 1.473 1.00 74.25 105 GLU A CA 1
ATOM 783 C C . GLU A 1 105 ? 4.061 17.675 2.463 1.00 74.25 105 GLU A C 1
ATOM 785 O O . GLU A 1 105 ? 3.077 16.936 2.318 1.00 74.25 105 GLU A O 1
ATOM 790 N N . ARG A 1 106 ? 4.950 17.482 3.443 1.00 71.12 106 ARG A N 1
ATOM 791 C CA . ARG A 1 106 ? 4.767 16.479 4.495 1.00 71.12 106 ARG A CA 1
ATOM 792 C C . ARG A 1 106 ? 3.931 17.090 5.606 1.00 71.12 106 ARG A C 1
ATOM 794 O O . ARG A 1 106 ? 4.400 17.971 6.322 1.00 71.12 106 ARG A O 1
ATOM 801 N N . SER A 1 107 ? 2.708 16.607 5.764 1.00 79.12 107 SER A N 1
ATOM 802 C CA . SER A 1 107 ? 1.907 16.921 6.944 1.00 79.12 107 SER A CA 1
ATOM 803 C C . SER A 1 107 ? 2.424 16.132 8.151 1.00 79.12 107 SER A C 1
ATOM 805 O O . SER A 1 107 ? 2.904 15.005 8.015 1.00 79.12 107 SER A O 1
ATOM 807 N N . ALA A 1 108 ? 2.334 16.716 9.348 1.00 80.38 108 ALA A N 1
ATOM 808 C CA . ALA A 1 108 ? 2.697 16.016 10.577 1.00 80.38 108 ALA A CA 1
ATOM 809 C C . ALA A 1 108 ? 1.851 14.739 10.743 1.00 80.38 108 ALA A C 1
ATOM 811 O O . ALA A 1 108 ? 0.639 14.767 10.539 1.00 80.38 108 ALA A O 1
ATOM 812 N N . GLY A 1 109 ? 2.493 13.625 11.109 1.00 83.38 109 GLY A N 1
ATOM 813 C CA . GLY A 1 109 ? 1.821 12.333 11.305 1.00 83.38 109 GLY A CA 1
ATOM 814 C C . GLY A 1 109 ? 1.502 11.557 10.022 1.00 83.38 109 GLY A C 1
ATOM 815 O O . GLY A 1 109 ? 0.799 10.553 10.092 1.00 83.38 109 GLY A O 1
ATOM 816 N N . GLN A 1 110 ? 2.011 12.002 8.869 1.00 92.06 110 GLN A N 1
ATOM 817 C CA . GLN A 1 110 ? 1.856 11.302 7.600 1.00 92.06 110 GLN A CA 1
ATOM 818 C C . GLN A 1 110 ? 3.148 10.591 7.191 1.00 92.06 110 GLN A C 1
ATOM 820 O O . GLN A 1 110 ? 4.204 11.219 7.075 1.00 92.06 110 GLN A O 1
ATOM 825 N N . SER A 1 111 ? 3.041 9.299 6.891 1.00 94.06 111 SER A N 1
ATOM 826 C CA . SER A 1 111 ? 4.118 8.516 6.284 1.00 94.06 111 SER A CA 1
ATOM 827 C C . SER A 1 111 ? 3.816 8.276 4.810 1.00 94.06 111 SER A C 1
ATOM 829 O O . SER A 1 111 ? 2.680 7.978 4.446 1.00 94.06 111 SER A O 1
ATOM 831 N N . ARG A 1 112 ? 4.825 8.402 3.945 1.00 94.62 112 ARG A N 1
ATOM 832 C CA . ARG A 1 112 ? 4.687 8.119 2.512 1.00 94.62 112 ARG A CA 1
ATOM 833 C C . ARG A 1 112 ? 5.795 7.199 2.029 1.00 94.62 112 ARG A C 1
ATOM 835 O O . ARG A 1 112 ? 6.957 7.402 2.381 1.00 94.62 112 ARG A O 1
ATOM 842 N N . TYR A 1 113 ? 5.434 6.237 1.189 1.00 95.62 113 TYR A N 1
ATOM 843 C CA . TYR A 1 113 ? 6.346 5.226 0.672 1.00 95.62 113 TYR A CA 1
ATOM 844 C C . TYR A 1 113 ? 6.135 5.028 -0.821 1.00 95.62 113 TYR A C 1
ATOM 846 O O . TYR A 1 113 ? 5.005 4.877 -1.282 1.00 95.62 113 TYR A O 1
ATOM 854 N N . CYS A 1 114 ? 7.240 4.967 -1.557 1.00 96.25 114 CYS A N 1
ATOM 855 C CA . CYS A 1 114 ? 7.245 4.371 -2.883 1.00 96.25 114 CYS A CA 1
ATOM 856 C C . CYS A 1 114 ? 7.505 2.887 -2.754 1.00 96.25 114 CYS A C 1
ATOM 858 O O . CYS A 1 114 ? 8.526 2.482 -2.195 1.00 96.25 114 CYS A O 1
ATOM 860 N N . THR A 1 115 ? 6.574 2.093 -3.261 1.00 96.88 115 THR A N 1
ATOM 861 C CA . THR A 1 115 ? 6.620 0.646 -3.132 1.00 96.88 115 THR A CA 1
ATOM 862 C C . THR A 1 115 ? 6.246 -0.042 -4.435 1.00 96.88 115 THR A C 1
ATOM 864 O O . THR A 1 115 ? 5.601 0.549 -5.301 1.00 96.88 115 THR A O 1
ATOM 867 N N . THR A 1 116 ? 6.682 -1.289 -4.585 1.00 96.56 116 THR A N 1
ATOM 868 C CA . THR A 1 116 ? 6.280 -2.164 -5.682 1.00 96.56 116 THR A CA 1
ATOM 869 C C . THR A 1 116 ? 5.552 -3.395 -5.158 1.00 96.56 116 THR A C 1
ATOM 871 O O . THR A 1 116 ? 5.901 -3.910 -4.098 1.00 96.56 116 THR A O 1
ATOM 874 N N . SER A 1 117 ? 4.573 -3.891 -5.909 1.00 96.31 117 SER A N 1
ATOM 875 C CA . SER A 1 117 ? 3.894 -5.162 -5.635 1.00 96.31 117 SER A CA 1
ATOM 876 C C . SER A 1 117 ? 3.693 -5.942 -6.928 1.00 96.31 117 SER A C 1
ATOM 878 O O . SER A 1 117 ? 3.674 -5.345 -8.002 1.00 96.31 117 SER A O 1
ATOM 880 N N . THR A 1 118 ? 3.559 -7.261 -6.831 1.00 96.19 118 THR A N 1
ATOM 881 C CA . THR A 1 118 ? 3.059 -8.097 -7.934 1.00 96.19 118 THR A CA 1
ATOM 882 C C . THR A 1 118 ? 1.537 -8.053 -8.050 1.00 96.19 118 THR A C 1
ATOM 884 O O . THR A 1 118 ? 1.003 -8.458 -9.073 1.00 96.19 118 THR A O 1
ATOM 887 N N . GLN A 1 119 ? 0.854 -7.547 -7.020 1.00 96.38 119 GLN A N 1
ATOM 888 C CA . GLN A 1 119 ? -0.590 -7.343 -7.018 1.00 96.38 119 GLN A CA 1
ATOM 889 C C . GLN A 1 119 ? -0.972 -6.120 -7.846 1.00 96.38 119 GLN A C 1
ATOM 891 O O . GLN A 1 119 ? -0.324 -5.067 -7.742 1.00 96.38 119 GLN A O 1
ATOM 896 N N . ASP A 1 120 ? -2.045 -6.235 -8.626 1.00 95.44 120 ASP A N 1
ATOM 897 C CA . ASP A 1 120 ? -2.662 -5.097 -9.290 1.00 95.44 120 ASP A CA 1
ATOM 898 C C . ASP A 1 120 ? -3.771 -4.467 -8.430 1.00 95.44 120 ASP A C 1
ATOM 900 O O . ASP A 1 120 ? -4.495 -5.124 -7.682 1.00 95.44 120 ASP A O 1
ATOM 904 N N . MET A 1 121 ? -3.918 -3.149 -8.551 1.00 95.06 121 MET A N 1
ATOM 905 C CA . MET A 1 121 ? -5.028 -2.402 -7.979 1.00 95.06 121 MET A CA 1
ATOM 906 C C . MET A 1 121 ? -6.241 -2.528 -8.901 1.00 95.06 121 MET A C 1
ATOM 908 O O . MET A 1 121 ? -6.238 -2.037 -10.030 1.00 95.06 121 MET A O 1
ATOM 912 N N . THR A 1 122 ? -7.293 -3.167 -8.406 1.00 93.38 122 THR A N 1
ATOM 913 C CA . THR A 1 122 ? -8.500 -3.503 -9.175 1.00 93.38 122 THR A CA 1
ATOM 914 C C . THR A 1 122 ? -9.594 -2.439 -9.069 1.00 93.38 122 THR A C 1
ATOM 916 O O . THR A 1 122 ? -10.555 -2.453 -9.840 1.00 93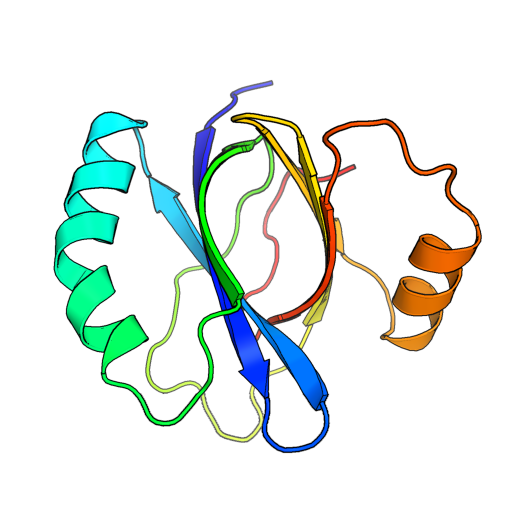.38 122 THR A O 1
ATOM 919 N N . GLY A 1 123 ? -9.442 -1.475 -8.159 1.00 89.50 123 GLY A N 1
ATOM 920 C CA . GLY A 1 123 ? -10.375 -0.365 -7.995 1.00 89.50 123 GLY A CA 1
ATOM 921 C C . GLY A 1 123 ? -10.047 0.529 -6.804 1.00 89.50 123 GLY A C 1
ATOM 922 O O . GLY A 1 123 ? -9.273 0.154 -5.922 1.00 89.50 123 GLY A O 1
ATOM 923 N N . GLY A 1 124 ? -10.666 1.710 -6.772 1.00 80.69 124 GLY A N 1
ATOM 924 C CA . GLY A 1 124 ? -10.342 2.749 -5.792 1.00 80.69 124 GLY A CA 1
ATOM 925 C C . GLY A 1 124 ? -8.956 3.363 -6.015 1.00 80.69 124 GLY A C 1
ATOM 926 O O . GLY A 1 124 ? -8.347 3.153 -7.060 1.00 80.69 124 GLY A O 1
ATOM 927 N N . GLY A 1 125 ? -8.478 4.135 -5.038 1.00 65.56 125 GLY A N 1
ATOM 928 C CA . GLY A 1 125 ? -7.256 4.936 -5.171 1.00 65.56 125 GLY A CA 1
ATOM 929 C C . GLY A 1 125 ? -7.518 6.342 -5.725 1.00 65.56 125 GLY A C 1
ATOM 930 O O . GLY A 1 125 ? -8.492 6.558 -6.446 1.00 65.56 125 GLY A O 1
ATOM 931 N N . ASP A 1 126 ? -6.672 7.291 -5.321 1.00 57.88 126 ASP A N 1
ATOM 932 C CA . ASP A 1 126 ? -6.735 8.716 -5.701 1.00 57.88 126 ASP A CA 1
ATOM 933 C C . ASP A 1 126 ? -5.770 9.046 -6.849 1.00 57.88 126 ASP A C 1
ATOM 935 O O . ASP A 1 126 ? -4.674 8.438 -6.888 1.00 57.88 126 ASP A O 1
#

Secondary structure (DSSP, 8-state):
---EEEEEEEEE-TTSSEEEEEEEESSHHHHHHHHHHHHHHHHTSSSEEEEEEEEEES-EEPPPPSS--TT---EEEEEEEETTEEEEEEES-HHHHHHHHHHS---TTEEEEEEEESS-EEE---

Organism: NCBI:txid544480

Radius of gyration: 14.01 Å; chains: 1; bounding box: 37×37×30 Å